Protein AF-A0A969B483-F1 (afdb_monomer_lite)

Secondary structure (DSSP, 8-state):
-HHHHHHH-------TT--SS-TT----------SSEEEEEEE-TTS-EEEEEEEETT--

Sequence (60 aa):
MLTELRDHAYFAHIVAGENVFGFGDRVSAIALLVSGTVRVYKISETGREITLYRFSSGES

Structure (mmCIF, N/CA/C/O backbone):
data_AF-A0A969B483-F1
#
_entry.id   AF-A0A969B483-F1
#
loop_
_atom_site.group_PDB
_atom_site.id
_atom_site.type_symbol
_atom_site.label_atom_id
_atom_site.label_alt_id
_atom_site.label_comp_id
_atom_site.label_asym_id
_atom_site.label_entity_id
_atom_site.label_seq_id
_atom_site.pdbx_PDB_ins_code
_atom_site.Cartn_x
_atom_site.Cartn_y
_atom_site.Cartn_z
_atom_site.occupancy
_atom_site.B_iso_or_equiv
_atom_site.auth_seq_id
_atom_site.auth_comp_id
_atom_site.auth_asym_id
_atom_site.auth_atom_id
_atom_site.pdbx_PDB_model_num
ATOM 1 N N . MET A 1 1 ? 21.493 -0.331 -9.992 1.00 55.06 1 MET A N 1
ATOM 2 C CA . MET A 1 1 ? 20.653 -0.380 -8.775 1.00 55.06 1 MET A CA 1
ATOM 3 C C . MET A 1 1 ? 19.177 -0.630 -9.097 1.00 55.06 1 MET A C 1
ATOM 5 O O . MET A 1 1 ? 18.690 -1.682 -8.726 1.00 55.06 1 MET A O 1
ATOM 9 N N . LEU A 1 2 ? 18.471 0.236 -9.843 1.00 59.34 2 LEU A N 1
ATOM 10 C CA . LEU A 1 2 ? 17.079 -0.049 -10.264 1.00 59.34 2 LEU A CA 1
ATOM 11 C C . LEU A 1 2 ? 16.954 -1.215 -11.267 1.00 59.34 2 LEU A C 1
ATOM 13 O O . LEU A 1 2 ? 15.948 -1.916 -11.266 1.00 59.34 2 LEU A O 1
ATOM 17 N N . THR A 1 3 ? 17.971 -1.438 -12.106 1.00 61.38 3 THR A N 1
ATOM 18 C CA . THR A 1 3 ? 17.974 -2.514 -13.113 1.00 61.38 3 THR A CA 1
ATOM 19 C C . THR A 1 3 ? 18.061 -3.908 -12.487 1.00 61.38 3 THR A C 1
ATOM 21 O O . THR A 1 3 ? 17.264 -4.766 -12.828 1.00 61.38 3 THR A O 1
ATOM 24 N N . GLU A 1 4 ? 18.936 -4.118 -11.499 1.00 64.06 4 GLU A N 1
ATOM 25 C CA . GLU A 1 4 ? 19.070 -5.422 -10.819 1.00 64.06 4 GLU A CA 1
ATOM 26 C C . GLU A 1 4 ? 17.822 -5.799 -10.012 1.00 64.06 4 GLU A C 1
ATOM 28 O O . GLU A 1 4 ? 17.472 -6.975 -9.914 1.00 64.06 4 GLU A O 1
ATOM 33 N N . LEU A 1 5 ? 17.126 -4.792 -9.465 1.00 65.00 5 LEU A N 1
ATOM 34 C CA . LEU A 1 5 ? 15.859 -4.993 -8.769 1.00 65.00 5 LEU A CA 1
ATOM 35 C C . LEU A 1 5 ? 14.765 -5.459 -9.735 1.00 65.00 5 LEU A C 1
ATOM 37 O O . LEU A 1 5 ? 13.933 -6.269 -9.351 1.00 65.00 5 LEU A O 1
ATOM 41 N N . ARG A 1 6 ? 14.773 -4.987 -10.991 1.00 64.25 6 ARG A N 1
ATOM 42 C CA . ARG A 1 6 ? 13.821 -5.445 -12.016 1.00 64.25 6 ARG A CA 1
ATOM 43 C C . ARG A 1 6 ? 14.005 -6.915 -12.364 1.00 64.25 6 ARG A C 1
ATOM 45 O O . ARG A 1 6 ? 13.004 -7.586 -12.575 1.00 64.25 6 ARG A O 1
ATOM 52 N N . ASP A 1 7 ? 15.240 -7.402 -12.382 1.00 77.25 7 ASP A N 1
ATOM 53 C CA . ASP A 1 7 ? 15.533 -8.785 -12.773 1.00 77.25 7 ASP A CA 1
ATOM 54 C C . ASP A 1 7 ? 15.143 -9.806 -11.688 1.00 77.25 7 ASP A C 1
ATOM 56 O O . ASP A 1 7 ? 14.951 -10.982 -11.986 1.00 77.25 7 ASP A O 1
ATOM 60 N N . HIS A 1 8 ? 14.974 -9.356 -10.438 1.00 81.50 8 HIS A N 1
ATOM 61 C CA . HIS A 1 8 ? 14.574 -10.193 -9.297 1.00 81.50 8 HIS A CA 1
ATOM 62 C C . HIS A 1 8 ? 13.190 -9.842 -8.732 1.00 81.50 8 HIS A C 1
ATOM 64 O O . HIS A 1 8 ? 12.745 -10.454 -7.759 1.00 81.50 8 HIS A O 1
ATOM 70 N N . ALA A 1 9 ? 12.504 -8.861 -9.319 1.00 86.50 9 ALA A N 1
ATOM 71 C CA . ALA A 1 9 ? 11.149 -8.487 -8.947 1.00 86.50 9 ALA A CA 1
ATOM 72 C C . ALA A 1 9 ? 10.135 -9.120 -9.899 1.00 86.50 9 ALA A C 1
ATOM 74 O O . ALA A 1 9 ? 10.394 -9.338 -11.080 1.00 86.50 9 ALA A O 1
ATOM 75 N N . TYR A 1 10 ? 8.931 -9.347 -9.388 1.00 86.56 10 TYR A N 1
ATOM 76 C CA . TYR A 1 10 ? 7.767 -9.591 -10.225 1.00 86.56 10 TYR A CA 1
ATOM 77 C C . TYR A 1 10 ? 6.898 -8.333 -10.244 1.00 86.56 10 TYR A C 1
ATOM 79 O O . TYR A 1 10 ? 6.782 -7.617 -9.249 1.00 86.56 10 TYR A O 1
ATOM 87 N N . PHE A 1 11 ? 6.288 -8.053 -11.393 1.00 89.31 11 PHE A N 1
ATOM 88 C CA . PHE A 1 11 ? 5.351 -6.945 -11.537 1.00 89.31 11 PHE A CA 1
ATOM 89 C C . PHE A 1 11 ? 3.934 -7.437 -11.269 1.00 89.31 11 PHE A C 1
ATOM 91 O O . PHE A 1 11 ? 3.502 -8.438 -11.837 1.00 89.31 11 PHE A O 1
ATOM 98 N N . ALA A 1 12 ? 3.205 -6.705 -10.432 1.00 90.62 12 ALA A N 1
ATOM 9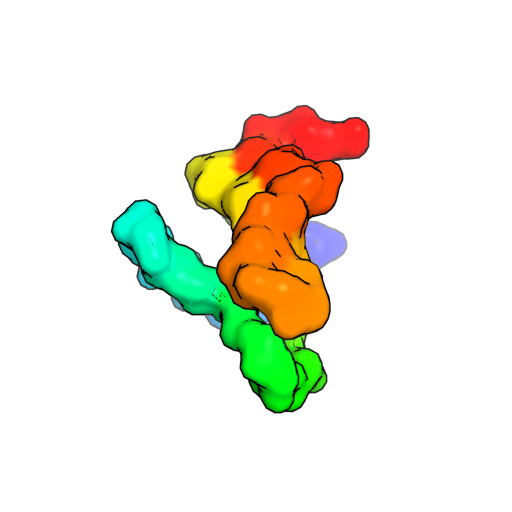9 C CA . ALA A 1 12 ? 1.796 -6.944 -10.166 1.00 90.62 12 ALA A CA 1
ATOM 100 C C . ALA A 1 12 ? 0.993 -5.689 -10.513 1.00 90.62 12 ALA A C 1
ATOM 102 O O . ALA A 1 12 ? 1.361 -4.578 -10.128 1.00 90.62 12 ALA A O 1
ATOM 103 N N . HIS A 1 13 ? -0.105 -5.875 -11.242 1.00 92.69 13 HIS A N 1
ATOM 104 C CA . HIS A 1 13 ? -1.121 -4.847 -11.417 1.00 92.69 13 HIS A CA 1
ATOM 105 C C . HIS A 1 13 ? -2.261 -5.144 -10.448 1.00 92.69 13 HIS A C 1
ATOM 107 O O . HIS A 1 13 ? -2.831 -6.230 -10.497 1.00 92.69 13 HIS A O 1
ATOM 113 N N . ILE A 1 14 ? -2.555 -4.195 -9.565 1.00 92.50 14 ILE A N 1
ATOM 114 C CA . ILE A 1 14 ? -3.550 -4.340 -8.500 1.00 92.50 14 ILE A CA 1
ATOM 115 C C . ILE A 1 14 ? -4.635 -3.303 -8.752 1.00 92.50 14 ILE A C 1
ATOM 117 O O . ILE A 1 14 ? -4.332 -2.123 -8.960 1.00 92.50 14 ILE A O 1
ATOM 121 N N . VAL A 1 15 ? -5.891 -3.743 -8.773 1.00 93.94 15 VAL A N 1
ATOM 122 C CA . VAL A 1 15 ? -7.016 -2.849 -9.064 1.00 93.94 15 VAL A CA 1
ATOM 123 C C . VAL A 1 15 ? -7.396 -2.027 -7.835 1.00 93.94 15 VAL A C 1
ATOM 125 O O . VAL A 1 15 ? 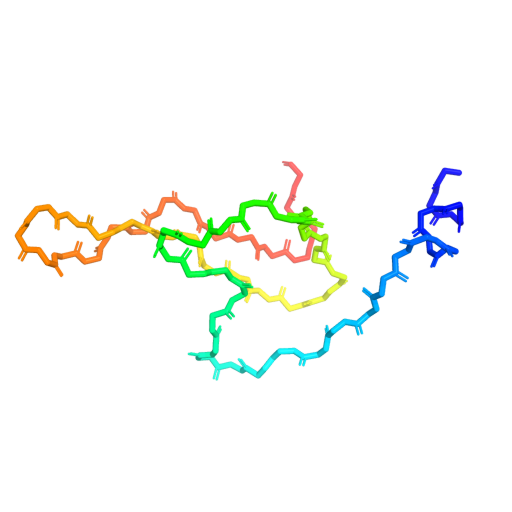-7.129 -2.392 -6.690 1.00 93.94 15 VAL A O 1
ATOM 128 N N . ALA A 1 16 ? -8.039 -0.882 -8.061 1.00 93.19 16 ALA A N 1
ATOM 129 C CA . ALA A 1 16 ? -8.494 -0.035 -6.967 1.00 93.19 16 ALA A CA 1
ATOM 130 C C . ALA A 1 16 ? -9.455 -0.798 -6.037 1.00 93.19 16 ALA A C 1
ATOM 132 O O . ALA A 1 16 ? -10.423 -1.404 -6.492 1.00 93.19 16 ALA A O 1
ATOM 133 N N . GLY A 1 17 ? -9.193 -0.727 -4.730 1.00 91.81 17 GLY A N 1
ATOM 134 C CA . GLY A 1 17 ? -9.975 -1.417 -3.700 1.00 91.81 17 GLY A CA 1
ATOM 135 C C . GLY A 1 17 ? -9.443 -2.800 -3.317 1.00 91.81 17 GLY A C 1
ATOM 136 O O . GLY A 1 17 ? -9.903 -3.353 -2.323 1.00 91.81 17 GLY A O 1
ATOM 137 N N . GLU A 1 18 ? -8.465 -3.338 -4.046 1.00 92.00 18 GLU A N 1
ATOM 138 C CA . GLU A 1 18 ? -7.796 -4.589 -3.693 1.00 92.00 18 GLU A CA 1
ATOM 139 C C . GLU A 1 18 ? -6.627 -4.349 -2.719 1.00 92.00 18 GLU A C 1
ATOM 141 O O . GLU A 1 18 ? -5.965 -3.306 -2.741 1.00 92.00 18 GLU A O 1
ATOM 146 N N . ASN A 1 19 ? -6.380 -5.319 -1.836 1.00 89.69 19 ASN A N 1
ATOM 147 C CA . ASN A 1 19 ? -5.302 -5.245 -0.853 1.00 89.69 19 ASN A CA 1
ATOM 148 C C . ASN A 1 19 ? -3.977 -5.724 -1.453 1.00 89.69 19 ASN A C 1
ATOM 150 O O . ASN A 1 19 ? -3.898 -6.819 -1.998 1.00 89.69 19 ASN A O 1
ATOM 154 N N . VAL A 1 20 ? -2.917 -4.932 -1.266 1.00 89.56 20 VAL A N 1
ATOM 155 C CA . VAL A 1 20 ? -1.540 -5.328 -1.619 1.00 89.56 20 VAL A CA 1
ATOM 156 C C . VAL A 1 20 ? -1.002 -6.375 -0.635 1.00 89.56 20 VAL A C 1
ATOM 158 O O . VAL A 1 20 ? -0.374 -7.345 -1.042 1.00 89.56 20 VAL A O 1
ATOM 161 N N . PHE A 1 21 ? -1.272 -6.177 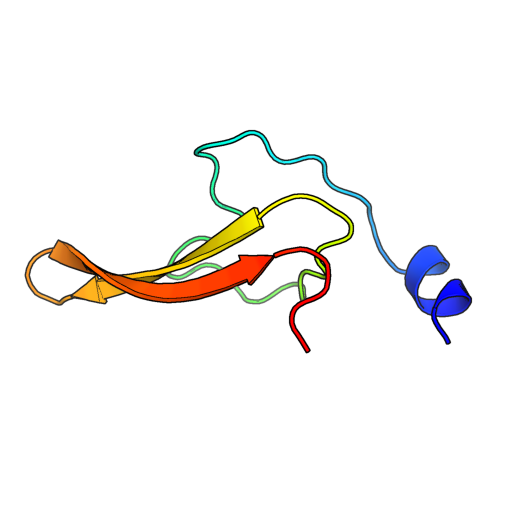0.659 1.00 88.75 21 PHE A N 1
ATOM 162 C CA . PHE A 1 21 ? -0.960 -7.102 1.752 1.00 88.75 21 PHE A CA 1
ATOM 163 C C . PHE A 1 21 ? -2.129 -7.130 2.741 1.00 88.75 21 PHE A C 1
ATOM 165 O O . PHE A 1 21 ? -2.713 -6.081 3.032 1.00 88.75 21 PHE A O 1
ATOM 172 N N . GLY A 1 22 ? -2.460 -8.306 3.271 1.00 81.88 22 GLY A N 1
ATOM 173 C CA . GLY A 1 22 ? -3.456 -8.493 4.320 1.00 81.88 22 GLY A CA 1
ATOM 174 C C . GLY A 1 22 ? -2.865 -8.467 5.732 1.00 81.88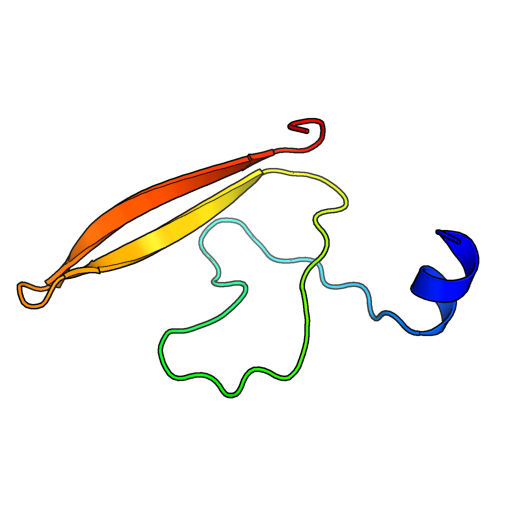 22 GLY A C 1
ATOM 175 O O . GLY A 1 22 ? -1.673 -8.686 5.956 1.00 81.88 22 GLY A O 1
ATOM 176 N N . PHE A 1 23 ? -3.718 -8.213 6.728 1.00 72.06 23 PHE A N 1
ATOM 177 C CA . PHE A 1 23 ? -3.337 -8.351 8.134 1.00 72.06 23 PHE A CA 1
ATOM 178 C C . PHE A 1 23 ? -3.126 -9.829 8.487 1.00 72.06 23 PHE A C 1
ATOM 180 O O . PHE A 1 23 ? -4.020 -10.646 8.283 1.00 72.06 23 PHE A O 1
ATOM 187 N N . GLY A 1 24 ? -1.968 -10.158 9.064 1.00 77.00 24 GLY A N 1
ATOM 188 C CA . GLY A 1 24 ? -1.617 -11.531 9.445 1.00 77.00 24 GLY A CA 1
ATOM 189 C C . GLY A 1 24 ? -0.970 -12.357 8.329 1.00 77.00 24 GLY A C 1
ATOM 190 O O . GLY A 1 24 ? -0.559 -13.489 8.589 1.00 77.00 24 GLY A O 1
ATOM 191 N N . ASP A 1 25 ? -0.819 -11.794 7.126 1.00 79.75 25 ASP A N 1
ATOM 192 C CA . ASP A 1 25 ? -0.073 -12.442 6.051 1.00 79.75 25 ASP A CA 1
ATOM 193 C C . ASP A 1 25 ? 1.398 -12.619 6.439 1.00 79.75 25 ASP A C 1
ATOM 195 O O . ASP A 1 25 ? 2.013 -11.770 7.097 1.00 79.75 25 ASP A O 1
ATOM 199 N N . ARG A 1 26 ? 1.995 -13.735 6.004 1.00 81.81 26 ARG A N 1
ATOM 200 C CA . ARG A 1 26 ? 3.447 -13.891 6.108 1.00 81.81 26 ARG A CA 1
ATOM 201 C C . ARG A 1 26 ? 4.109 -12.834 5.239 1.00 81.81 26 ARG A C 1
ATOM 203 O O . ARG A 1 26 ? 3.827 -12.742 4.048 1.00 81.81 26 ARG A O 1
ATOM 210 N N . VAL A 1 27 ? 5.047 -12.100 5.828 1.00 81.12 27 VAL A N 1
ATOM 211 C CA . VAL A 1 27 ? 5.876 -11.147 5.092 1.00 81.12 27 VAL A CA 1
ATOM 212 C C . VAL A 1 27 ? 6.796 -11.930 4.154 1.00 81.12 27 VAL A C 1
ATOM 214 O O . VAL A 1 27 ? 7.784 -12.515 4.592 1.00 81.12 27 VAL A O 1
ATOM 217 N N . SER A 1 28 ? 6.431 -11.989 2.874 1.00 84.06 28 SER A N 1
ATOM 218 C CA . SER A 1 28 ? 7.162 -12.713 1.824 1.00 84.06 28 SER A CA 1
ATOM 219 C C . SER A 1 28 ? 7.836 -11.789 0.809 1.00 84.06 28 SER A C 1
ATOM 221 O O . SER A 1 28 ? 8.726 -12.230 0.086 1.00 84.06 28 SER A O 1
ATOM 223 N N . ALA A 1 29 ? 7.435 -10.517 0.758 1.00 86.25 29 ALA A N 1
ATOM 224 C CA . ALA A 1 29 ? 7.941 -9.535 -0.190 1.00 86.25 29 ALA A CA 1
ATOM 225 C C . ALA A 1 29 ? 7.837 -8.107 0.364 1.00 86.25 29 ALA A C 1
ATOM 227 O O . ALA A 1 2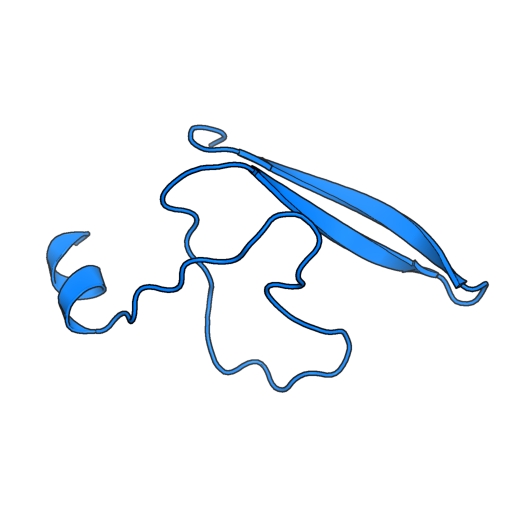9 ? 7.090 -7.835 1.304 1.00 86.25 29 ALA A O 1
ATOM 228 N N . ILE A 1 30 ? 8.573 -7.190 -0.264 1.00 86.44 30 ILE A N 1
ATOM 229 C CA . ILE A 1 30 ? 8.457 -5.744 -0.063 1.00 86.44 30 ILE A CA 1
ATOM 230 C C . ILE A 1 30 ? 7.898 -5.155 -1.357 1.00 86.44 30 ILE A C 1
ATOM 232 O O . ILE A 1 30 ? 8.443 -5.403 -2.432 1.00 86.44 30 ILE A O 1
ATOM 236 N N . ALA A 1 31 ? 6.816 -4.381 -1.265 1.00 87.56 31 ALA A N 1
ATOM 237 C CA . ALA A 1 31 ? 6.229 -3.724 -2.428 1.00 87.56 31 ALA A CA 1
ATOM 238 C C . ALA A 1 31 ? 6.934 -2.396 -2.733 1.00 87.56 31 ALA A C 1
ATOM 240 O O . ALA A 1 31 ? 7.161 -1.581 -1.840 1.00 87.56 31 ALA A O 1
ATOM 241 N N . LEU A 1 32 ? 7.209 -2.159 -4.016 1.00 88.25 32 LEU A N 1
ATOM 242 C CA . LEU A 1 32 ? 7.660 -0.875 -4.546 1.00 88.25 32 LEU A CA 1
ATOM 243 C C . LEU A 1 32 ? 6.576 -0.323 -5.476 1.00 88.25 32 LEU A C 1
ATOM 245 O O . LEU A 1 32 ? 6.218 -0.968 -6.463 1.00 88.25 32 LEU A O 1
ATOM 249 N N . LEU A 1 33 ? 6.047 0.865 -5.174 1.00 88.31 33 LEU A N 1
ATOM 250 C CA . LEU A 1 33 ? 5.016 1.484 -6.005 1.00 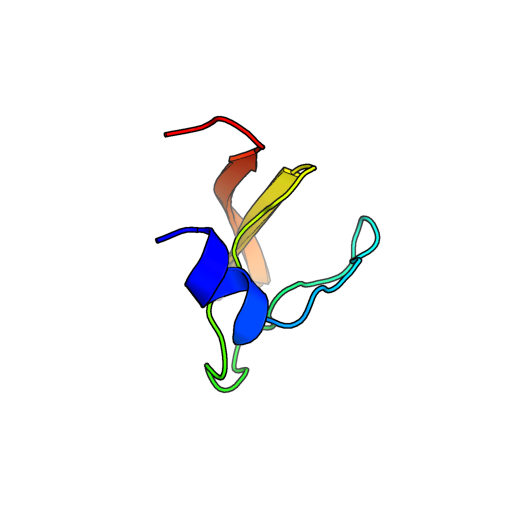88.31 33 LEU A CA 1
ATOM 251 C C . LEU A 1 33 ? 5.648 2.108 -7.252 1.00 88.31 33 LEU A C 1
ATOM 253 O O . LEU A 1 33 ? 6.387 3.084 -7.160 1.00 88.31 33 LEU A O 1
ATOM 257 N N . VAL A 1 34 ? 5.334 1.548 -8.419 1.00 89.00 34 VAL A N 1
ATOM 258 C CA . VAL A 1 34 ? 5.803 2.067 -9.715 1.00 89.00 34 VAL A CA 1
ATOM 259 C C . VAL A 1 34 ? 4.923 3.223 -10.199 1.00 89.00 34 VAL A C 1
ATOM 261 O O . VAL A 1 34 ? 5.425 4.181 -10.780 1.00 89.00 34 VAL A O 1
ATOM 264 N N . SER A 1 35 ? 3.610 3.142 -9.971 1.00 88.94 35 SER A N 1
ATOM 265 C CA . SER A 1 35 ? 2.639 4.179 -10.326 1.00 88.94 35 SER A CA 1
ATOM 266 C C . SER A 1 35 ? 1.338 4.015 -9.535 1.00 88.94 35 SER A C 1
ATOM 268 O O . SER A 1 35 ? 1.046 2.938 -9.016 1.00 88.94 35 SER A O 1
ATOM 270 N N . GLY A 1 36 ? 0.545 5.086 -9.449 1.00 91.25 36 GLY A N 1
ATOM 271 C CA . GLY A 1 36 ? -0.721 5.106 -8.713 1.00 91.25 36 GLY A CA 1
ATOM 272 C C . GLY A 1 36 ? -0.572 5.589 -7.270 1.00 91.25 36 GLY A C 1
ATOM 273 O O . GLY A 1 36 ? 0.352 6.341 -6.949 1.00 91.25 36 GLY A O 1
ATOM 274 N N . THR A 1 37 ? -1.509 5.166 -6.419 1.00 92.56 37 THR A N 1
ATOM 275 C CA . THR A 1 37 ? -1.600 5.586 -5.017 1.00 92.56 37 THR A CA 1
ATOM 276 C C . THR A 1 37 ? -2.076 4.431 -4.145 1.00 92.56 37 THR A C 1
ATOM 278 O O . THR A 1 37 ? -3.097 3.813 -4.437 1.00 92.56 37 THR A O 1
ATOM 281 N N . VAL A 1 38 ? -1.388 4.195 -3.031 1.00 92.69 38 VAL A N 1
ATOM 282 C CA . VAL A 1 38 ? -1.729 3.169 -2.038 1.00 92.69 38 VAL A CA 1
ATOM 283 C C . VAL A 1 38 ? -2.042 3.836 -0.701 1.00 92.69 38 VAL A C 1
ATOM 285 O O . VAL A 1 38 ? -1.431 4.836 -0.325 1.00 92.69 38 VAL A O 1
ATOM 288 N N . ARG A 1 39 ? -3.017 3.297 0.034 1.00 93.12 39 ARG A N 1
ATOM 289 C CA . ARG A 1 39 ? -3.341 3.722 1.401 1.00 93.12 39 ARG A CA 1
ATOM 290 C C . ARG A 1 39 ? -2.858 2.658 2.372 1.00 93.12 39 ARG A C 1
ATOM 292 O O . ARG A 1 39 ? -3.291 1.515 2.277 1.00 93.12 39 ARG A O 1
ATOM 299 N N . VAL A 1 40 ? -2.038 3.052 3.338 1.00 91.12 40 VAL A N 1
ATOM 300 C CA . VAL A 1 40 ? -1.629 2.176 4.435 1.00 91.12 40 VAL A CA 1
ATOM 301 C C . VAL A 1 40 ? -2.472 2.497 5.654 1.00 91.12 40 VAL A C 1
ATOM 303 O O . VAL A 1 40 ? -2.588 3.650 6.076 1.00 91.12 40 VAL A O 1
ATOM 306 N N . TYR A 1 41 ? -3.105 1.470 6.206 1.00 92.88 41 TYR A N 1
ATOM 307 C CA . TYR A 1 41 ? -4.013 1.602 7.331 1.00 92.88 41 TYR A CA 1
ATOM 308 C C . TYR A 1 41 ? -3.876 0.416 8.282 1.00 92.88 41 TYR A C 1
ATOM 310 O O . TYR A 1 41 ? -3.358 -0.639 7.923 1.00 92.88 41 TYR A O 1
ATOM 318 N N . LYS A 1 42 ? -4.347 0.607 9.511 1.00 92.00 42 LYS A N 1
ATOM 319 C CA . LYS A 1 42 ? -4.468 -0.436 10.530 1.00 92.00 42 LYS A CA 1
ATOM 320 C C . LYS A 1 42 ? -5.915 -0.505 11.004 1.00 92.00 42 LYS A C 1
ATOM 322 O O . LYS A 1 42 ? -6.594 0.516 11.050 1.00 92.00 42 LYS A O 1
ATOM 327 N N . ILE A 1 43 ? -6.369 -1.691 11.388 1.00 90.75 43 ILE A N 1
ATOM 328 C CA . ILE A 1 43 ? -7.661 -1.886 12.052 1.00 90.75 43 ILE A CA 1
ATOM 329 C C . ILE A 1 43 ? -7.433 -1.816 13.572 1.00 90.75 43 ILE A C 1
ATOM 331 O O . ILE A 1 43 ? -6.531 -2.474 14.095 1.00 90.75 43 ILE A O 1
ATOM 335 N N . SER A 1 44 ? -8.189 -0.972 14.277 1.00 90.62 44 SER A N 1
ATOM 336 C CA . SER A 1 44 ? -8.166 -0.900 15.744 1.00 90.62 44 SER A CA 1
ATOM 337 C C . SER A 1 44 ? -8.823 -2.130 16.373 1.00 90.62 44 SER A C 1
ATOM 339 O O . SER A 1 44 ? -9.549 -2.868 15.716 1.00 90.62 44 SER A O 1
ATOM 341 N N . GLU A 1 45 ? -8.653 -2.307 17.682 1.00 90.12 45 GLU A N 1
ATOM 342 C CA . GLU A 1 45 ? -9.345 -3.360 18.446 1.00 90.12 45 GLU A CA 1
ATOM 343 C C . GLU A 1 45 ? -10.877 -3.271 18.334 1.00 90.12 45 GLU A C 1
ATOM 345 O O . GLU A 1 45 ? -11.576 -4.273 18.415 1.00 90.12 45 GLU A O 1
ATOM 350 N N . THR A 1 46 ? -11.402 -2.069 18.086 1.00 93.81 46 THR A N 1
ATOM 351 C CA . THR A 1 46 ? -12.831 -1.798 17.878 1.00 93.81 46 THR A CA 1
ATOM 352 C C . THR A 1 46 ? -13.290 -1.949 16.423 1.00 93.81 46 THR A C 1
ATOM 354 O O . THR A 1 46 ? -14.434 -1.629 16.112 1.00 93.81 46 THR A O 1
ATOM 357 N N . GLY A 1 47 ? -12.414 -2.393 15.514 1.00 90.44 47 GLY A N 1
ATOM 358 C CA . GLY A 1 47 ? -12.727 -2.578 14.093 1.00 90.44 47 GLY A CA 1
ATOM 359 C C . GLY A 1 47 ? -12.636 -1.309 13.237 1.00 90.44 47 GLY A C 1
ATOM 360 O O . GLY A 1 47 ? -12.965 -1.344 12.054 1.00 90.44 47 GLY A O 1
ATOM 361 N N . ARG A 1 48 ? -12.183 -0.176 13.792 1.00 92.69 48 ARG A N 1
ATOM 362 C CA . ARG A 1 48 ? -12.063 1.086 13.048 1.00 92.69 48 ARG A CA 1
ATOM 363 C C . ARG A 1 48 ? -10.793 1.100 12.204 1.00 92.69 48 ARG A C 1
ATOM 365 O O . ARG A 1 48 ? -9.704 0.863 12.722 1.00 92.69 48 ARG A O 1
ATOM 372 N N . GLU A 1 49 ? -10.907 1.486 10.938 1.00 93.88 49 GLU A N 1
ATOM 373 C CA . GLU A 1 49 ? -9.738 1.769 10.103 1.00 93.88 49 GLU A CA 1
ATOM 374 C C . GLU A 1 49 ? -9.067 3.083 10.521 1.00 93.88 49 GLU A C 1
ATOM 376 O O . GLU A 1 49 ? -9.697 4.138 10.618 1.00 93.88 49 GLU A O 1
ATOM 381 N N . ILE A 1 50 ? -7.760 3.027 10.750 1.00 93.31 50 ILE A N 1
ATOM 382 C CA . ILE A 1 50 ? -6.907 4.176 11.030 1.00 93.31 50 ILE A CA 1
ATOM 383 C C . ILE A 1 50 ? -5.910 4.273 9.882 1.00 93.31 50 ILE A C 1
ATOM 385 O O . ILE A 1 50 ? -5.026 3.427 9.750 1.00 93.31 50 ILE A O 1
ATOM 389 N N . THR A 1 51 ? -6.062 5.296 9.039 1.00 94.38 51 THR A N 1
ATOM 390 C CA . THR A 1 51 ? -5.085 5.577 7.977 1.00 94.38 51 THR A CA 1
ATOM 391 C C . THR A 1 51 ? -3.801 6.088 8.617 1.00 94.38 51 THR A C 1
ATOM 393 O O . THR A 1 51 ? -3.841 7.046 9.385 1.00 94.38 51 THR A O 1
ATOM 396 N N . LEU A 1 52 ? -2.682 5.437 8.309 1.00 90.88 52 LEU A N 1
ATOM 397 C CA . LEU A 1 52 ? -1.364 5.812 8.814 1.00 90.88 52 LEU A CA 1
ATOM 398 C C . LEU A 1 52 ? -0.687 6.780 7.847 1.00 90.88 52 LEU A C 1
ATOM 400 O O . LEU A 1 52 ? -0.246 7.849 8.251 1.00 90.88 52 LEU A O 1
ATOM 404 N N . TYR A 1 53 ? -0.653 6.418 6.565 1.00 90.00 53 TYR A N 1
ATOM 405 C CA . TYR A 1 53 ? -0.143 7.269 5.499 1.00 90.00 53 TYR A CA 1
ATOM 406 C C . TYR A 1 53 ? -0.717 6.855 4.143 1.00 90.00 53 TYR A C 1
ATOM 408 O O . TYR A 1 53 ? -1.305 5.780 3.972 1.00 90.00 53 TYR A O 1
ATOM 416 N N . ARG A 1 54 ? -0.553 7.741 3.167 1.00 89.81 54 ARG A N 1
ATOM 417 C CA . ARG A 1 54 ? -0.829 7.493 1.757 1.00 89.81 54 ARG A CA 1
ATOM 418 C C . ARG A 1 54 ? 0.508 7.550 1.034 1.00 89.81 54 ARG A C 1
ATOM 420 O O . ARG A 1 54 ? 1.313 8.413 1.346 1.00 89.81 54 ARG A O 1
ATOM 427 N N . PHE A 1 55 ? 0.741 6.603 0.140 1.00 86.12 55 PHE A N 1
ATOM 428 C CA . PHE A 1 55 ? 1.935 6.566 -0.687 1.00 86.12 55 PHE A CA 1
ATOM 429 C C . PHE A 1 55 ? 1.512 6.835 -2.122 1.00 86.12 55 PHE A C 1
ATOM 431 O O . PHE A 1 55 ? 0.700 6.086 -2.671 1.00 86.12 55 PHE A O 1
ATOM 438 N N . SER A 1 56 ? 2.017 7.908 -2.712 1.00 83.31 56 SER A N 1
ATOM 439 C CA . SER A 1 56 ? 1.807 8.228 -4.120 1.00 83.31 56 SER A CA 1
ATOM 440 C C . SER A 1 56 ? 3.139 8.334 -4.857 1.00 83.31 56 SER A C 1
ATOM 442 O O . SER A 1 56 ? 4.190 8.558 -4.255 1.00 83.31 56 SER A O 1
ATOM 444 N N . SER A 1 57 ? 3.109 8.121 -6.174 1.00 74.00 57 SER A N 1
ATOM 445 C CA . SER A 1 57 ? 4.301 8.258 -7.016 1.00 74.00 57 SER A CA 1
ATOM 446 C C . SER A 1 57 ? 4.936 9.646 -6.846 1.00 74.00 57 SER A C 1
ATOM 448 O O . SER A 1 57 ? 4.382 10.630 -7.334 1.00 74.00 57 SER A O 1
ATOM 450 N N . GLY A 1 58 ? 6.118 9.708 -6.224 1.00 63.94 58 GLY A N 1
ATOM 451 C CA . GLY A 1 58 ? 6.905 10.936 -6.059 1.00 63.94 58 GLY A CA 1
ATOM 452 C C . GLY A 1 58 ? 6.962 11.508 -4.639 1.00 63.94 58 GLY A C 1
ATOM 453 O O . GLY A 1 58 ? 7.663 12.495 -4.435 1.00 63.94 58 GLY A O 1
ATOM 454 N N . GLU A 1 59 ? 6.288 10.908 -3.654 1.00 52.53 59 GLU A N 1
ATOM 455 C CA . GLU A 1 59 ? 6.474 11.280 -2.245 1.00 52.53 59 GLU A CA 1
ATOM 456 C C . GLU A 1 59 ? 7.749 10.612 -1.698 1.00 52.53 59 GLU A C 1
ATOM 458 O O . GLU A 1 59 ? 7.879 9.387 -1.728 1.00 52.53 59 GLU A O 1
ATOM 463 N N . SER A 1 60 ? 8.716 11.444 -1.286 1.00 48.66 60 SER A N 1
ATOM 464 C CA . SER A 1 60 ? 10.048 11.064 -0.774 1.00 48.66 60 SER A CA 1
ATOM 465 C C . SER A 1 60 ? 10.155 11.318 0.722 1.00 48.66 60 SER A C 1
ATOM 467 O O . SER A 1 60 ? 9.685 12.399 1.144 1.00 48.66 60 SER A O 1
#

pLDDT: mean 83.87, std 11.61, range [48.66, 94.38]

Foldseek 3Di:
DVVVCVVVDDDDDDDPPDDPDDPPDDCPDDDDDPADKDWDWDQDPVRDTDTPDMDGPPDD

Radius of gyration: 13.66 Å; chains: 1; bounding box: 34×25×32 Å